Protein AF-A0A852ZSL6-F1 (afdb_monomer)

Solvent-accessible surface area (backbone atoms only — not comparable to full-atom values): 6422 Å² total; per-residue (Å²): 142,82,80,86,71,80,75,75,70,57,78,65,54,62,60,34,48,55,51,48,52,53,50,49,50,65,58,65,76,59,84,65,102,51,87,87,38,73,29,81,44,54,7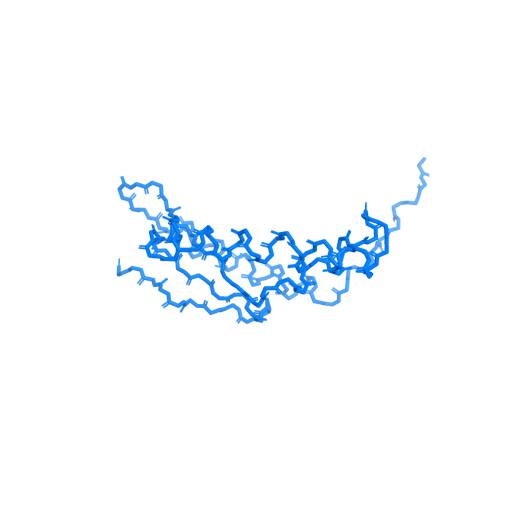0,86,67,65,74,52,68,78,52,14,75,81,68,60,46,58,66,63,40,48,50,50,39,60,73,47,47,50,60,50,48,52,50,44,47,70,74,64,34,51,72,82,69,26,54,30,30,37,36,43,70,41,71,84,61,64,42,80,79,38,74,71,134

Structure (mmCIF, N/CA/C/O backbone):
data_AF-A0A852ZSL6-F1
#
_entry.id   AF-A0A852ZSL6-F1
#
loop_
_atom_site.group_PDB
_atom_site.id
_atom_site.type_symbol
_atom_site.labe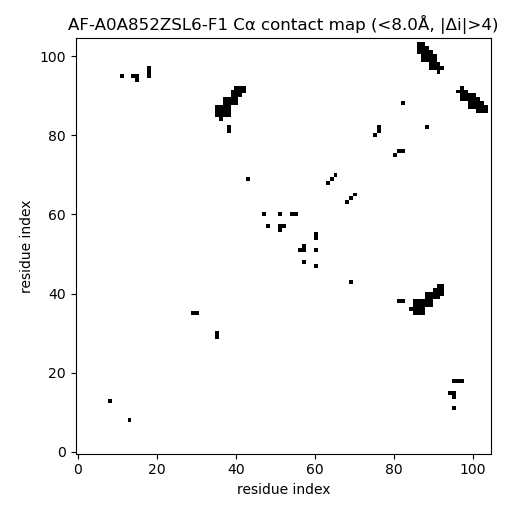l_atom_id
_atom_site.label_alt_id
_atom_site.label_comp_id
_atom_site.label_asym_id
_atom_site.label_entity_id
_atom_site.label_seq_id
_atom_site.pdbx_PDB_ins_code
_atom_site.Cartn_x
_atom_site.Cartn_y
_atom_site.Cartn_z
_atom_site.occupancy
_atom_site.B_iso_or_equiv
_atom_site.auth_seq_id
_atom_site.auth_comp_id
_atom_site.auth_asym_id
_atom_site.auth_atom_id
_atom_site.pdbx_PDB_model_num
ATOM 1 N N . MET A 1 1 ? 28.125 28.735 -1.390 1.00 43.44 1 MET A N 1
ATOM 2 C CA . MET A 1 1 ? 26.685 29.042 -1.260 1.00 43.44 1 MET A CA 1
ATOM 3 C C . MET A 1 1 ? 26.193 29.388 -2.649 1.00 43.44 1 MET A C 1
ATOM 5 O O . MET A 1 1 ? 26.533 30.449 -3.144 1.00 43.44 1 MET A O 1
ATOM 9 N N . GLY A 1 2 ? 25.538 28.455 -3.329 1.00 43.38 2 GLY A N 1
ATOM 10 C CA . GLY A 1 2 ? 25.132 28.640 -4.717 1.00 43.38 2 GLY A CA 1
ATOM 11 C C . GLY A 1 2 ? 24.135 27.565 -5.115 1.00 43.38 2 GLY A C 1
ATOM 12 O O . GLY A 1 2 ? 24.449 26.386 -4.998 1.00 43.38 2 GLY A O 1
ATOM 13 N N . HIS A 1 3 ? 22.969 28.033 -5.556 1.00 38.28 3 HIS A N 1
ATOM 14 C CA . HIS A 1 3 ? 21.944 27.323 -6.322 1.00 38.28 3 HIS A CA 1
ATOM 15 C C . HIS A 1 3 ? 21.211 26.187 -5.593 1.00 38.28 3 HIS A C 1
ATOM 17 O O . HIS A 1 3 ? 21.337 25.015 -5.925 1.00 38.28 3 HIS A O 1
ATOM 23 N N . GLY A 1 4 ? 20.359 26.566 -4.635 1.00 45.19 4 GLY A N 1
ATOM 24 C CA . GLY A 1 4 ? 19.105 25.843 -4.433 1.00 45.19 4 GLY A CA 1
ATOM 25 C C . GLY A 1 4 ? 18.164 26.253 -5.558 1.00 45.19 4 GLY A C 1
ATOM 26 O O . GLY A 1 4 ? 17.421 27.221 -5.418 1.00 45.19 4 GLY A O 1
ATOM 27 N N . GLU A 1 5 ? 18.282 25.605 -6.714 1.00 44.03 5 GLU A N 1
ATOM 28 C CA . GLU A 1 5 ? 17.258 25.709 -7.745 1.00 44.03 5 GLU A CA 1
ATOM 29 C C . GLU A 1 5 ? 15.968 25.176 -7.116 1.00 44.03 5 GLU A C 1
ATOM 31 O O . GLU A 1 5 ? 15.915 24.019 -6.701 1.00 44.03 5 GLU A O 1
ATOM 36 N N . SER A 1 6 ? 14.954 26.034 -6.960 1.00 52.56 6 SER A N 1
ATOM 37 C CA . SER A 1 6 ? 13.596 25.578 -6.665 1.00 52.56 6 SER A CA 1
ATOM 38 C C . SER A 1 6 ? 13.161 24.717 -7.840 1.00 52.56 6 SER A C 1
ATOM 40 O O . SER A 1 6 ? 12.637 25.226 -8.834 1.00 52.56 6 SER A O 1
ATOM 42 N N . GLU A 1 7 ? 13.427 23.417 -7.744 1.00 53.16 7 GLU A N 1
ATOM 43 C CA . GLU A 1 7 ? 12.873 22.416 -8.633 1.00 53.16 7 GLU A CA 1
ATOM 44 C C . GLU A 1 7 ? 11.359 22.552 -8.502 1.00 53.16 7 GLU A C 1
ATOM 46 O O . GLU A 1 7 ? 10.759 22.202 -7.484 1.00 53.16 7 GLU A O 1
ATOM 51 N N . THR A 1 8 ? 10.753 23.214 -9.488 1.00 59.59 8 THR A N 1
ATOM 52 C CA . THR A 1 8 ? 9.316 23.452 -9.492 1.00 59.59 8 THR A CA 1
ATOM 53 C C . THR A 1 8 ? 8.681 22.087 -9.627 1.00 59.59 8 THR A C 1
ATOM 55 O O . THR A 1 8 ? 8.692 21.492 -10.707 1.00 59.59 8 THR A O 1
ATOM 58 N N . LEU A 1 9 ? 8.200 21.556 -8.503 1.00 55.53 9 LEU A N 1
ATOM 59 C CA . LEU A 1 9 ? 7.552 20.265 -8.509 1.00 55.53 9 LEU A CA 1
ATOM 60 C C . LEU A 1 9 ? 6.355 20.353 -9.463 1.00 55.53 9 LEU A C 1
ATOM 62 O O . LEU A 1 9 ? 5.634 21.356 -9.472 1.00 55.53 9 LEU A O 1
ATOM 66 N N . PRO A 1 10 ? 6.152 19.338 -10.308 1.00 63.72 10 PRO A N 1
ATOM 67 C CA . PRO A 1 10 ? 5.039 19.334 -11.245 1.00 63.72 10 PRO A CA 1
ATOM 68 C C . PRO A 1 10 ? 3.710 19.496 -10.496 1.00 63.72 10 PRO A C 1
ATOM 70 O O . PRO A 1 10 ? 3.585 19.035 -9.366 1.00 63.72 10 PRO A O 1
ATOM 73 N N . ALA A 1 11 ? 2.708 20.115 -11.128 1.00 64.81 11 ALA A N 1
ATOM 74 C CA . ALA A 1 11 ? 1.439 20.498 -10.488 1.00 64.81 11 ALA A CA 1
ATOM 75 C C . ALA A 1 11 ? 0.744 19.363 -9.701 1.00 64.81 11 ALA A C 1
ATOM 77 O O . ALA A 1 11 ? 0.121 19.617 -8.674 1.00 64.81 11 ALA A O 1
ATOM 78 N N . TRP A 1 12 ? 0.925 18.104 -10.119 1.00 63.59 12 TRP A N 1
ATOM 79 C CA . TRP A 1 12 ? 0.398 16.931 -9.413 1.00 63.59 12 TRP A CA 1
ATOM 80 C C . TRP A 1 12 ? 1.020 16.704 -8.027 1.00 63.59 12 TRP A C 1
ATOM 82 O O . TRP A 1 12 ? 0.468 15.946 -7.241 1.00 63.59 12 TRP A O 1
ATOM 92 N N . ALA A 1 13 ? 2.167 17.307 -7.706 1.00 69.69 13 ALA A N 1
ATOM 93 C CA . ALA A 1 13 ? 2.846 17.119 -6.429 1.00 69.69 13 ALA A CA 1
ATOM 94 C C . ALA A 1 13 ? 2.097 17.779 -5.263 1.00 69.69 13 ALA A C 1
ATOM 96 O O . ALA A 1 13 ? 2.027 17.176 -4.196 1.00 69.69 13 ALA A O 1
ATOM 97 N N . GLY A 1 14 ? 1.512 18.965 -5.477 1.00 77.44 14 GLY A N 1
ATOM 98 C CA . GLY A 1 14 ? 0.698 19.653 -4.468 1.00 77.44 14 GLY A CA 1
ATOM 99 C C . GLY A 1 14 ? -0.612 18.914 -4.200 1.00 77.44 14 GLY A C 1
ATOM 100 O O . GLY A 1 14 ? -0.887 18.535 -3.067 1.00 77.44 14 GLY A O 1
ATOM 101 N N . GLU A 1 15 ? -1.354 18.594 -5.262 1.00 84.12 15 GLU A N 1
ATOM 102 C CA . GLU A 1 15 ? -2.614 17.840 -5.172 1.00 84.12 15 GLU A CA 1
ATOM 103 C C . GLU A 1 15 ? -2.404 16.450 -4.548 1.00 84.12 15 GLU A C 1
ATOM 105 O O . GLU A 1 15 ? -3.149 16.017 -3.671 1.00 84.12 15 GLU A O 1
ATOM 110 N N . ARG A 1 16 ? -1.321 15.761 -4.925 1.00 83.31 16 ARG A N 1
ATOM 111 C CA . ARG A 1 16 ? -0.963 14.473 -4.325 1.00 83.31 16 ARG A CA 1
ATOM 112 C C . ARG A 1 16 ? -0.578 14.602 -2.851 1.00 83.31 16 ARG A C 1
ATOM 114 O O . ARG A 1 16 ? -0.871 13.681 -2.095 1.00 83.31 16 ARG A O 1
ATOM 121 N N . ALA A 1 17 ? 0.095 15.676 -2.440 1.00 86.69 17 ALA A N 1
ATOM 122 C CA . ALA A 1 17 ? 0.457 15.880 -1.037 1.00 86.69 17 ALA A CA 1
ATOM 123 C C . ALA A 1 17 ? -0.796 16.011 -0.162 1.00 86.69 17 ALA A C 1
ATOM 125 O O . ALA A 1 17 ? -0.899 15.318 0.842 1.00 86.69 17 ALA A O 1
ATOM 126 N N . GLU A 1 18 ? -1.787 16.790 -0.600 1.00 89.88 18 GLU A N 1
ATOM 127 C CA . GLU A 1 18 ? -3.065 16.934 0.110 1.00 89.88 18 GLU A CA 1
ATOM 128 C C . GLU A 1 18 ? -3.818 15.601 0.232 1.00 89.88 18 GLU A C 1
ATOM 130 O O . GLU A 1 18 ? -4.331 15.254 1.299 1.00 89.88 18 GLU A O 1
ATOM 135 N N . VAL A 1 19 ? -3.853 14.816 -0.850 1.00 89.25 19 VAL A N 1
ATOM 136 C CA . VAL A 1 19 ? -4.458 13.476 -0.850 1.00 89.25 19 VAL A CA 1
ATOM 137 C C . VAL A 1 19 ? -3.753 12.548 0.142 1.00 89.25 19 VAL A C 1
ATOM 139 O O . VAL A 1 19 ? -4.417 11.826 0.890 1.00 89.25 19 VAL A O 1
ATOM 142 N N . LEU A 1 20 ? -2.419 12.564 0.164 1.00 89.31 20 LEU A N 1
ATOM 143 C CA . LEU A 1 20 ? -1.631 11.738 1.076 1.00 89.31 20 LEU A CA 1
ATOM 144 C C . LEU A 1 20 ? -1.784 12.168 2.533 1.00 89.31 20 LEU A C 1
ATOM 146 O O . LEU A 1 20 ? -1.922 11.291 3.380 1.00 89.31 20 LEU A O 1
ATOM 150 N N . ASP A 1 21 ? -1.812 13.468 2.824 1.00 92.62 21 ASP A N 1
ATOM 151 C CA . ASP A 1 21 ? -2.035 13.987 4.178 1.00 92.62 21 ASP A CA 1
ATOM 152 C C . ASP A 1 21 ? -3.403 13.558 4.705 1.00 92.62 21 ASP A C 1
ATOM 154 O O . ASP A 1 21 ? -3.523 13.057 5.826 1.00 92.62 21 ASP A O 1
ATOM 158 N N . ARG A 1 22 ? -4.442 13.666 3.869 1.00 90.44 22 ARG A N 1
ATOM 159 C CA . ARG A 1 22 ? -5.785 13.201 4.224 1.00 90.44 22 ARG A CA 1
ATOM 160 C C . ARG A 1 22 ? -5.806 11.704 4.513 1.00 90.44 22 ARG A C 1
ATOM 162 O O . ARG A 1 22 ? -6.386 11.279 5.509 1.00 90.44 22 ARG A O 1
ATOM 169 N N . LEU A 1 23 ? -5.190 10.905 3.643 1.00 90.44 23 LEU A N 1
ATOM 170 C CA . LEU A 1 23 ? -5.119 9.457 3.806 1.00 90.44 23 LEU A CA 1
ATOM 171 C C . LEU A 1 23 ? -4.332 9.069 5.065 1.00 90.44 23 LEU A C 1
ATOM 173 O O . LEU A 1 23 ? -4.754 8.180 5.798 1.00 90.44 23 LEU A O 1
ATOM 177 N N . ALA A 1 24 ? -3.216 9.748 5.330 1.00 91.69 24 ALA A N 1
ATOM 178 C CA . ALA A 1 24 ? -2.405 9.534 6.519 1.00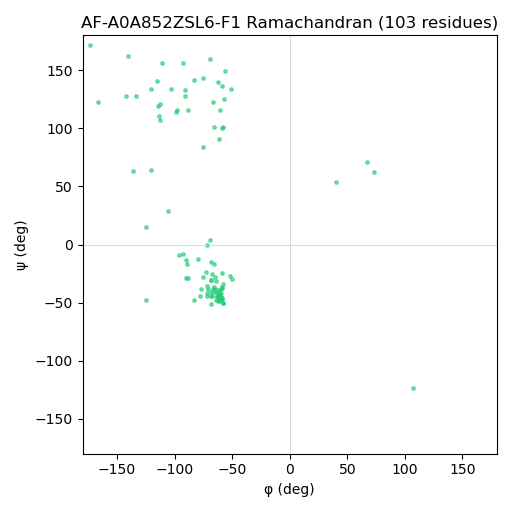 91.69 24 ALA A CA 1
ATOM 179 C C . ALA A 1 24 ? -3.197 9.832 7.796 1.00 91.69 24 ALA A C 1
ATOM 181 O O . ALA A 1 24 ? -3.156 9.018 8.713 1.00 91.69 24 ALA A O 1
ATOM 182 N N . GLY A 1 25 ? -3.967 10.926 7.828 1.00 92.38 25 GLY A N 1
ATOM 183 C CA . GLY A 1 25 ? -4.871 11.234 8.941 1.00 92.38 25 GLY A CA 1
ATOM 184 C C . GLY A 1 25 ? -5.893 10.121 9.186 1.00 92.38 25 GLY A C 1
ATOM 185 O O . GLY A 1 25 ? -5.974 9.591 10.288 1.00 92.38 25 GLY A O 1
ATOM 186 N N . LEU A 1 26 ? -6.590 9.675 8.132 1.00 90.62 26 LEU A N 1
ATOM 187 C CA . LEU A 1 26 ? -7.585 8.596 8.234 1.00 90.62 26 LEU A CA 1
ATOM 188 C C . LEU A 1 26 ? -7.002 7.276 8.761 1.00 90.62 26 LEU A C 1
ATOM 190 O O . LEU A 1 26 ? -7.687 6.535 9.464 1.00 90.62 26 LEU A O 1
ATOM 194 N N . LEU A 1 27 ? -5.761 6.952 8.392 1.00 91.50 27 LEU A N 1
ATOM 195 C CA . LEU A 1 27 ? -5.076 5.752 8.872 1.00 91.50 27 LEU A CA 1
ATOM 196 C C . LEU A 1 27 ? -4.560 5.922 10.308 1.00 91.50 27 LEU A C 1
ATOM 198 O O . LEU A 1 27 ? -4.613 4.967 11.079 1.00 91.50 27 LEU A O 1
ATOM 202 N N . ALA A 1 28 ? -4.061 7.110 10.660 1.00 91.06 28 ALA A N 1
ATOM 203 C CA . ALA A 1 28 ? -3.519 7.415 11.983 1.00 91.06 28 ALA A CA 1
ATOM 204 C C . ALA A 1 28 ? -4.595 7.431 13.077 1.00 91.06 28 ALA A C 1
ATOM 206 O O . ALA A 1 28 ? -4.309 7.044 14.205 1.00 91.06 28 ALA A O 1
ATOM 207 N N . ASP A 1 29 ? -5.830 7.797 12.731 1.00 91.88 29 ASP A N 1
ATOM 208 C CA . ASP A 1 29 ? -6.971 7.802 13.655 1.00 91.88 29 ASP A CA 1
ATOM 209 C C . ASP A 1 29 ? -7.472 6.386 14.022 1.00 91.88 29 ASP A C 1
ATOM 211 O O . ASP A 1 29 ? -8.437 6.232 14.773 1.00 91.88 29 ASP A O 1
ATOM 215 N N . ARG A 1 30 ? -6.858 5.318 13.489 1.00 89.44 30 ARG A N 1
ATOM 216 C CA . ARG A 1 30 ? -7.235 3.931 13.796 1.00 89.44 30 ARG A CA 1
ATOM 217 C C . ARG A 1 30 ? -6.438 3.387 14.979 1.00 89.44 30 ARG A C 1
ATOM 219 O O . ARG A 1 30 ? -5.214 3.314 14.937 1.00 89.44 30 ARG A O 1
ATOM 226 N N . GLU A 1 31 ? -7.156 2.844 15.960 1.00 89.19 31 GLU A N 1
ATOM 227 C CA . GLU A 1 31 ? -6.579 2.166 17.130 1.00 89.19 31 GLU A CA 1
ATOM 228 C C . GLU A 1 31 ? -7.043 0.696 17.247 1.00 89.19 31 GLU A C 1
ATOM 230 O O . GLU A 1 31 ? -7.751 0.331 18.189 1.00 89.19 31 GLU A O 1
ATOM 235 N N . PRO A 1 32 ? -6.693 -0.190 16.292 1.00 88.50 32 PRO A N 1
ATOM 236 C CA . PRO A 1 32 ? -6.971 -1.611 16.446 1.00 88.50 32 PRO A CA 1
ATOM 237 C C . PRO A 1 32 ? -6.093 -2.236 17.548 1.00 88.50 32 PRO A C 1
ATOM 239 O O . PRO A 1 32 ? -5.007 -1.738 17.848 1.00 88.50 32 PRO A O 1
ATOM 242 N N . PRO A 1 33 ? -6.488 -3.393 18.114 1.00 93.06 33 PRO A N 1
ATOM 243 C CA . PRO A 1 33 ? -5.714 -4.094 19.148 1.00 93.06 33 PRO A CA 1
ATOM 244 C C . PRO A 1 33 ? -4.396 -4.710 18.632 1.00 93.06 33 PRO A C 1
ATOM 246 O O . PRO A 1 33 ? -3.699 -5.416 19.359 1.00 93.06 33 PRO A O 1
ATOM 249 N N . HIS A 1 34 ? -4.059 -4.487 17.365 1.00 90.94 34 HIS A N 1
ATOM 250 C CA . HIS A 1 34 ? -2.846 -4.932 16.693 1.00 90.94 34 HIS A CA 1
ATOM 251 C C . HIS A 1 34 ? -2.345 -3.817 15.767 1.00 90.94 34 HIS A C 1
ATOM 253 O O . HIS A 1 34 ? -3.129 -2.946 15.406 1.00 90.94 34 HIS A O 1
ATOM 259 N N . PRO A 1 35 ? -1.078 -3.845 15.314 1.00 93.25 35 PRO A N 1
ATOM 260 C CA . PRO A 1 35 ? -0.621 -2.918 14.282 1.00 93.25 35 PRO A CA 1
ATOM 261 C C . PRO A 1 35 ? -1.560 -2.931 13.069 1.00 93.25 35 PRO A C 1
ATOM 263 O O . PRO A 1 35 ? -1.946 -4.011 12.606 1.00 93.25 35 PRO A O 1
ATOM 266 N N . LEU A 1 36 ? -1.923 -1.745 12.575 1.00 93.94 36 LEU A N 1
ATOM 267 C CA . LEU A 1 36 ? -2.788 -1.594 11.408 1.00 93.94 36 LEU A CA 1
ATOM 268 C C . LEU A 1 36 ? -2.070 -2.117 10.159 1.00 93.94 36 LEU A C 1
ATOM 270 O O . LEU A 1 36 ? -0.986 -1.647 9.803 1.00 93.94 36 LEU A O 1
ATOM 274 N N . ARG A 1 37 ? -2.675 -3.090 9.478 1.00 95.12 37 ARG A N 1
ATOM 275 C CA . ARG A 1 37 ? -2.161 -3.661 8.231 1.00 95.12 37 ARG A CA 1
ATOM 276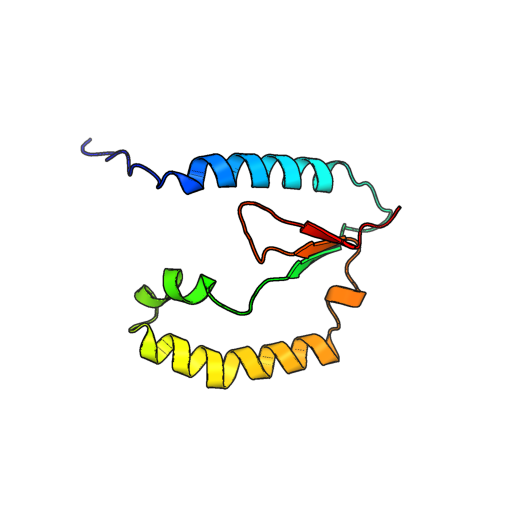 C C . ARG A 1 37 ? -2.876 -3.009 7.060 1.00 95.12 37 ARG A C 1
ATOM 278 O O . ARG A 1 37 ? -4.077 -3.188 6.885 1.00 95.12 37 ARG A O 1
ATOM 285 N N . VAL A 1 38 ? -2.126 -2.286 6.237 1.00 94.81 38 VAL A N 1
ATOM 286 C CA . VAL A 1 38 ? -2.660 -1.606 5.054 1.00 94.81 38 VAL A CA 1
ATOM 287 C C . VAL A 1 38 ? -2.094 -2.265 3.806 1.00 94.81 38 VAL A C 1
ATOM 289 O O . VAL A 1 38 ? -0.878 -2.300 3.614 1.00 94.81 38 VAL A O 1
ATOM 292 N N . ALA A 1 39 ? -2.968 -2.783 2.949 1.00 93.88 39 ALA A N 1
ATOM 293 C CA . ALA A 1 39 ? -2.594 -3.178 1.603 1.00 93.88 39 ALA A CA 1
ATOM 294 C C . ALA A 1 39 ? -2.808 -2.008 0.645 1.00 93.88 39 ALA A C 1
ATOM 296 O O . ALA A 1 39 ? -3.859 -1.370 0.638 1.00 93.88 39 ALA A O 1
ATOM 297 N N . VAL A 1 40 ? -1.802 -1.765 -0.188 1.00 91.06 40 VAL A N 1
ATOM 298 C CA . VAL A 1 40 ? -1.839 -0.767 -1.251 1.00 91.06 40 VAL A CA 1
ATOM 299 C C . VAL A 1 40 ? -1.780 -1.514 -2.574 1.00 91.06 40 VAL A C 1
ATOM 301 O O . VAL A 1 40 ? -0.763 -2.129 -2.897 1.00 91.06 40 VAL A O 1
ATOM 304 N N . ASP A 1 41 ? -2.884 -1.494 -3.308 1.00 88.00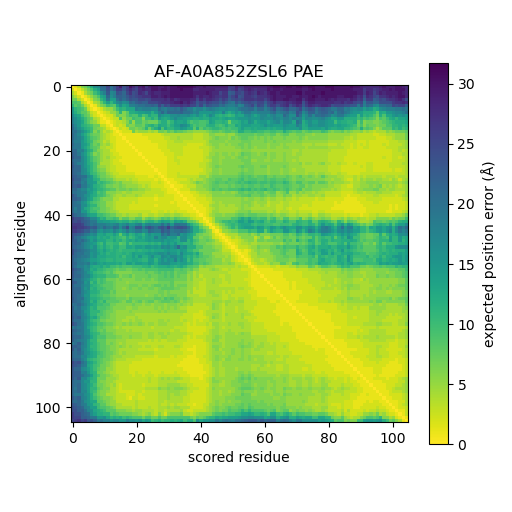 41 ASP A N 1
ATOM 305 C CA . ASP A 1 41 ? -3.016 -2.113 -4.621 1.00 88.00 41 ASP A CA 1
ATOM 306 C C . ASP A 1 41 ? -3.153 -1.036 -5.699 1.00 88.00 41 ASP A C 1
ATOM 308 O O . ASP A 1 41 ? -3.545 0.097 -5.433 1.00 88.00 41 ASP A O 1
ATOM 312 N N . GLY A 1 42 ? -2.805 -1.380 -6.928 1.00 78.19 42 GLY A N 1
ATOM 313 C CA . GLY A 1 42 ? -2.867 -0.483 -8.073 1.00 78.19 42 GLY A CA 1
ATOM 314 C C . GLY A 1 42 ? -2.551 -1.245 -9.358 1.00 78.19 42 GLY A C 1
ATOM 315 O O . GLY A 1 42 ? -2.158 -2.417 -9.302 1.00 78.19 42 GLY A O 1
ATOM 316 N N . PRO A 1 43 ? -2.720 -0.619 -10.532 1.00 71.06 43 PRO A N 1
ATOM 317 C CA . PRO A 1 43 ? -2.353 -1.208 -11.802 1.00 71.06 43 PRO A CA 1
ATOM 318 C C . PRO A 1 43 ? -0.870 -1.557 -11.728 1.00 71.06 43 PRO A C 1
ATOM 320 O O . PRO A 1 43 ? -0.028 -0.745 -11.350 1.00 71.06 43 PRO A O 1
ATOM 323 N N . GLY A 1 44 ? -0.567 -2.825 -11.999 1.00 62.25 44 GLY A N 1
ATOM 324 C CA . GLY A 1 44 ? 0.771 -3.372 -11.846 1.00 62.25 44 GLY A CA 1
ATOM 325 C C . GLY A 1 44 ? 1.774 -2.619 -12.711 1.00 62.25 44 GLY A C 1
ATOM 326 O O . GLY A 1 44 ? 1.900 -2.888 -13.902 1.00 62.25 44 GLY A O 1
ATOM 327 N N . GLY A 1 45 ? 2.512 -1.709 -12.083 1.00 56.78 45 GLY A N 1
ATOM 328 C CA . GLY A 1 45 ? 3.765 -1.200 -12.602 1.00 56.78 45 GLY A CA 1
ATOM 329 C C . GLY A 1 45 ? 3.625 -0.253 -13.780 1.00 56.78 45 GLY A C 1
ATOM 330 O O . GLY A 1 45 ? 4.194 -0.483 -14.829 1.00 56.78 45 GLY A O 1
ATOM 331 N N . ASP A 1 46 ? 2.979 0.877 -13.618 1.00 59.41 46 ASP A N 1
ATOM 332 C CA . ASP A 1 46 ? 3.388 2.088 -14.322 1.00 59.41 46 ASP A CA 1
ATOM 333 C C . ASP A 1 46 ? 4.441 2.848 -13.491 1.00 59.41 46 ASP A C 1
ATOM 335 O O . ASP A 1 46 ? 5.401 3.370 -14.038 1.00 59.41 46 ASP A O 1
ATOM 339 N N . GLY A 1 47 ? 4.451 2.751 -12.160 1.00 64.69 47 GLY A N 1
ATOM 340 C CA . GLY A 1 47 ? 5.504 3.356 -11.320 1.00 64.69 47 GLY A CA 1
ATOM 341 C C . GLY A 1 47 ? 6.968 3.032 -11.699 1.00 64.69 47 GLY A C 1
ATOM 342 O O . GLY A 1 47 ? 7.852 3.864 -11.473 1.00 64.69 47 GLY A O 1
ATOM 343 N N . TRP A 1 48 ? 7.251 1.881 -12.330 1.00 70.69 48 TRP A N 1
ATOM 344 C CA . TRP A 1 48 ? 8.621 1.514 -12.727 1.00 70.69 48 TRP A CA 1
ATOM 345 C C . TRP A 1 48 ? 9.190 2.404 -13.833 1.00 70.69 48 TRP A C 1
ATOM 347 O O . TRP A 1 48 ? 10.407 2.556 -13.900 1.00 70.69 48 TRP A O 1
ATOM 357 N N . TYR A 1 49 ? 8.368 3.034 -14.687 1.00 68.44 49 TYR A N 1
ATOM 358 C CA . TYR A 1 49 ? 8.913 3.886 -15.756 1.00 68.44 49 TYR A CA 1
ATOM 359 C C . TYR A 1 49 ? 9.634 5.111 -15.182 1.00 68.44 49 TYR A C 1
ATOM 361 O O . TYR A 1 49 ? 10.547 5.640 -15.817 1.00 68.44 49 TYR A O 1
ATOM 369 N N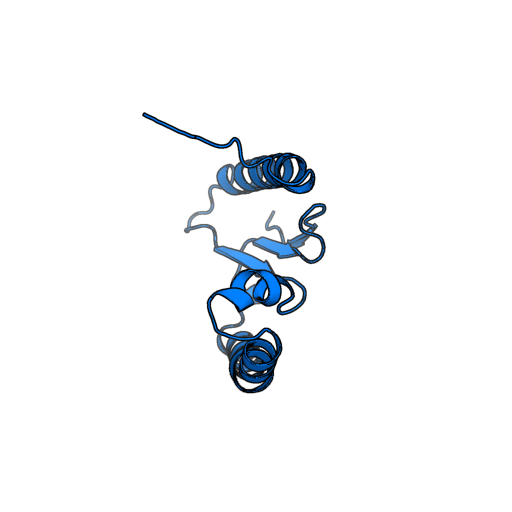 . ARG A 1 50 ? 9.223 5.561 -13.985 1.00 69.62 50 ARG A N 1
ATOM 370 C CA . ARG A 1 50 ? 9.827 6.690 -13.263 1.00 69.62 50 ARG A CA 1
ATOM 371 C C . ARG A 1 50 ? 11.197 6.326 -12.710 1.00 69.62 50 ARG A C 1
ATOM 373 O O . ARG A 1 50 ? 12.097 7.154 -12.717 1.00 69.62 50 ARG A O 1
ATOM 380 N N . THR A 1 51 ? 11.359 5.082 -12.268 1.00 68.88 51 THR A N 1
ATOM 381 C CA . THR A 1 51 ? 12.621 4.572 -11.725 1.00 68.88 51 THR A CA 1
ATOM 382 C C . THR A 1 51 ? 13.490 3.906 -12.788 1.00 68.88 51 THR A C 1
ATOM 384 O O . THR A 1 51 ? 14.652 3.626 -12.524 1.00 68.88 51 THR A O 1
ATOM 387 N N . ALA A 1 52 ? 12.982 3.697 -14.007 1.00 74.38 52 ALA A N 1
ATOM 388 C CA . ALA A 1 52 ? 13.686 2.987 -15.070 1.00 74.38 52 ALA A CA 1
ATOM 389 C C . ALA A 1 52 ? 15.041 3.603 -15.441 1.00 74.38 52 ALA A C 1
ATOM 391 O O . ALA A 1 52 ? 15.977 2.865 -15.736 1.00 74.38 52 ALA A O 1
ATOM 392 N N . ALA A 1 53 ? 15.161 4.934 -15.366 1.00 71.50 53 ALA A N 1
ATOM 393 C CA . ALA A 1 53 ? 16.422 5.642 -15.592 1.00 71.50 53 ALA A CA 1
ATOM 394 C C . ALA A 1 53 ? 17.536 5.206 -14.619 1.00 71.50 53 ALA A C 1
ATOM 396 O O . ALA A 1 53 ? 18.712 5.289 -14.955 1.00 71.50 53 ALA A O 1
ATOM 397 N N . LEU A 1 54 ? 17.176 4.688 -13.438 1.00 77.88 54 LEU A N 1
ATOM 398 C CA . LEU A 1 54 ? 18.115 4.166 -12.440 1.00 77.88 54 LEU A CA 1
ATOM 399 C C . LEU A 1 54 ? 18.604 2.744 -12.763 1.00 77.88 54 LEU A C 1
ATOM 401 O O . LEU A 1 54 ? 19.553 2.267 -12.149 1.00 77.88 54 LEU A O 1
ATOM 405 N N . PHE A 1 55 ? 17.965 2.050 -13.709 1.00 76.31 55 PHE A N 1
ATOM 406 C CA . PHE A 1 55 ? 18.178 0.620 -13.969 1.00 76.31 55 PHE A CA 1
ATOM 407 C C . PHE A 1 55 ? 18.564 0.305 -15.426 1.00 76.31 55 PHE A C 1
ATOM 409 O O . PHE A 1 55 ? 18.531 -0.862 -15.841 1.00 76.31 55 PHE A O 1
ATOM 416 N N . GLY A 1 56 ? 18.969 1.327 -16.187 1.00 83.00 56 GLY A N 1
ATOM 417 C CA . GLY A 1 56 ? 19.367 1.232 -17.591 1.00 83.00 56 GLY A CA 1
ATOM 418 C C . GLY A 1 56 ? 18.313 1.839 -18.515 1.00 83.00 56 GLY A C 1
ATOM 419 O O . GLY A 1 56 ? 17.965 3.009 -18.378 1.00 83.00 56 GLY A O 1
ATOM 420 N N . SER A 1 57 ? 17.817 1.053 -19.472 1.00 86.06 57 SER A N 1
ATOM 421 C CA . SER A 1 57 ? 16.746 1.477 -20.380 1.00 86.06 57 SER A CA 1
ATOM 422 C C . SER A 1 57 ? 15.363 1.082 -19.865 1.00 86.06 57 SER A C 1
ATOM 424 O O . SER A 1 57 ? 15.202 0.111 -19.118 1.00 86.06 57 SER A O 1
ATOM 426 N N . ARG A 1 58 ? 14.331 1.808 -20.312 1.00 85.12 58 ARG A N 1
ATOM 427 C CA . ARG A 1 58 ? 12.931 1.470 -20.013 1.00 85.12 58 ARG A CA 1
ATOM 428 C C . ARG A 1 58 ? 12.572 0.084 -20.532 1.00 85.12 58 ARG A C 1
ATOM 430 O O . ARG A 1 58 ? 11.875 -0.655 -19.848 1.00 85.12 58 ARG A O 1
ATOM 437 N N . GLU A 1 59 ? 13.087 -0.284 -21.695 1.00 86.88 59 GLU A N 1
ATOM 438 C CA . GLU A 1 59 ? 12.862 -1.573 -22.341 1.00 86.88 59 GLU A CA 1
ATOM 439 C C . GLU A 1 59 ? 13.440 -2.718 -21.502 1.00 86.88 59 GLU A C 1
ATOM 441 O O . GLU A 1 59 ? 12.727 -3.671 -21.202 1.00 86.88 59 GLU A O 1
ATOM 446 N N . ALA A 1 60 ? 14.686 -2.593 -21.031 1.00 87.00 60 ALA A N 1
ATOM 447 C CA . ALA A 1 60 ? 15.332 -3.624 -20.216 1.00 87.00 60 ALA A CA 1
ATOM 448 C C . ALA A 1 60 ? 14.694 -3.766 -18.823 1.00 87.00 60 ALA A C 1
ATOM 450 O O . ALA A 1 60 ? 14.709 -4.848 -18.228 1.00 87.00 60 ALA A O 1
ATOM 451 N N . VAL A 1 61 ? 14.157 -2.674 -18.269 1.00 87.25 61 VAL A N 1
ATOM 452 C CA . VAL A 1 61 ? 13.398 -2.706 -17.010 1.00 87.25 61 VAL A CA 1
ATOM 453 C C . VAL A 1 61 ? 12.046 -3.360 -17.229 1.00 87.25 61 VAL A C 1
ATOM 455 O O . VAL A 1 61 ? 11.675 -4.230 -16.447 1.00 87.25 61 VAL A O 1
ATOM 458 N N . ARG A 1 62 ? 11.348 -3.013 -18.314 1.00 86.75 62 ARG A N 1
ATOM 459 C CA . ARG A 1 62 ? 10.081 -3.643 -18.694 1.00 86.75 62 ARG A CA 1
ATOM 460 C C . ARG A 1 62 ? 10.245 -5.145 -18.895 1.00 86.75 62 ARG A C 1
ATOM 462 O O . ARG A 1 62 ? 9.450 -5.909 -18.360 1.00 86.75 62 ARG A O 1
ATOM 469 N N . GLU A 1 63 ? 11.277 -5.566 -19.621 1.00 89.56 63 GLU A N 1
ATOM 470 C CA . GLU A 1 63 ? 11.577 -6.979 -19.858 1.00 89.56 63 GLU A CA 1
ATOM 471 C C . GLU A 1 63 ? 11.787 -7.729 -18.537 1.00 89.56 63 GLU A C 1
ATOM 473 O O . GLU A 1 63 ? 11.115 -8.725 -18.279 1.00 89.56 63 GLU A O 1
ATOM 478 N N . ARG A 1 64 ? 12.635 -7.204 -17.641 1.00 87.19 64 ARG A N 1
ATOM 479 C CA . ARG A 1 64 ? 12.844 -7.787 -16.304 1.00 87.19 64 ARG A CA 1
ATOM 480 C C . ARG A 1 64 ? 11.576 -7.780 -15.451 1.00 87.19 64 ARG A C 1
ATOM 482 O O . ARG A 1 64 ? 11.324 -8.741 -14.723 1.00 87.19 64 ARG A O 1
ATOM 489 N N . TYR A 1 65 ? 10.782 -6.715 -15.529 1.00 87.06 65 TYR A N 1
ATOM 490 C CA . TYR A 1 65 ? 9.528 -6.584 -14.794 1.00 87.06 65 TYR A CA 1
ATOM 491 C C . TYR A 1 65 ? 8.535 -7.672 -15.215 1.00 87.06 65 TYR A C 1
ATOM 493 O O . TYR A 1 65 ? 8.018 -8.397 -14.367 1.00 87.06 65 TYR A O 1
ATOM 501 N N . VAL A 1 66 ? 8.357 -7.862 -16.524 1.00 88.62 66 VAL A N 1
ATOM 502 C CA . VAL A 1 66 ? 7.476 -8.895 -17.083 1.00 88.62 66 VAL A CA 1
ATOM 503 C C . VAL A 1 66 ? 8.011 -10.301 -16.822 1.00 88.62 66 VAL A C 1
ATOM 505 O O . VAL A 1 66 ? 7.248 -11.172 -16.421 1.00 88.62 66 VAL A O 1
ATOM 508 N N . ALA A 1 67 ? 9.309 -10.538 -17.012 1.00 92.38 67 ALA A N 1
ATOM 509 C CA . ALA A 1 67 ? 9.879 -11.880 -16.918 1.00 92.38 67 ALA A CA 1
ATOM 510 C C . ALA A 1 67 ? 10.035 -12.386 -15.474 1.00 92.38 67 ALA A C 1
ATOM 512 O O . ALA A 1 67 ? 10.034 -13.594 -15.247 1.00 92.38 67 ALA A O 1
ATOM 513 N N . ARG A 1 68 ? 10.202 -11.487 -14.493 1.00 89.62 68 ARG A N 1
ATOM 514 C CA . ARG A 1 68 ? 10.541 -11.863 -13.110 1.00 89.62 68 ARG A CA 1
ATOM 515 C C . ARG A 1 68 ? 9.5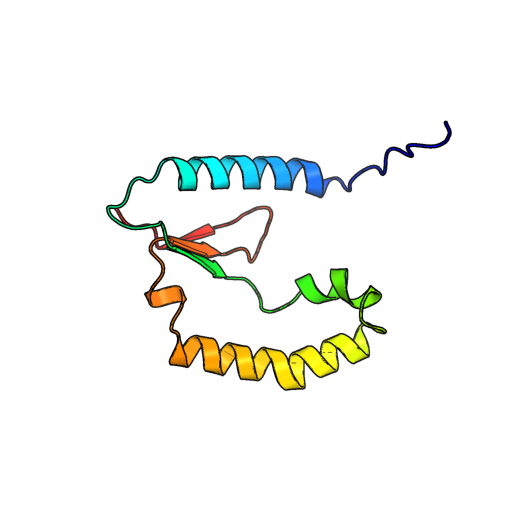69 -11.323 -12.070 1.00 89.62 68 ARG A C 1
ATOM 517 O O . ARG A 1 68 ? 9.151 -12.081 -11.196 1.00 89.62 68 ARG A O 1
ATOM 524 N N . TYR A 1 69 ? 9.227 -10.036 -12.140 1.00 86.38 69 TYR A N 1
ATOM 525 C CA . TYR A 1 69 ? 8.440 -9.388 -11.089 1.00 86.38 69 TYR A CA 1
ATOM 526 C C . TYR A 1 69 ? 6.957 -9.719 -11.179 1.00 86.38 69 TYR A C 1
ATOM 528 O O . TYR A 1 69 ? 6.392 -10.072 -10.153 1.00 86.38 69 TYR A O 1
ATOM 536 N N . LEU A 1 70 ? 6.343 -9.690 -12.366 1.00 88.62 70 LEU A N 1
ATOM 537 C CA . LEU A 1 70 ? 4.928 -10.051 -12.506 1.00 88.62 70 LEU A CA 1
ATOM 538 C C . LEU A 1 70 ? 4.658 -11.511 -12.087 1.00 88.62 70 LEU A C 1
ATOM 540 O O . LEU A 1 70 ? 3.805 -11.714 -11.228 1.00 88.62 70 LEU A O 1
ATOM 544 N N . PRO A 1 71 ? 5.414 -12.532 -12.547 1.00 93.25 71 PRO A N 1
ATOM 545 C CA . PRO A 1 71 ? 5.205 -13.907 -12.089 1.00 93.25 71 PRO A CA 1
ATOM 546 C C . PRO A 1 71 ? 5.436 -14.079 -10.583 1.00 93.25 71 PRO A C 1
ATOM 548 O O . PRO A 1 71 ? 4.671 -14.763 -9.907 1.00 93.25 71 PRO A O 1
ATOM 551 N N . GLY A 1 72 ? 6.474 -13.435 -10.037 1.00 92.69 72 GLY A N 1
ATOM 552 C CA . GLY A 1 72 ? 6.741 -13.450 -8.599 1.00 92.69 72 GLY A CA 1
ATOM 553 C C . GLY A 1 72 ? 5.642 -12.762 -7.786 1.00 92.69 72 GLY A C 1
ATOM 554 O O . GLY A 1 72 ? 5.271 -13.248 -6.720 1.00 92.69 72 GLY A O 1
ATOM 555 N N . GLN A 1 73 ? 5.085 -11.665 -8.299 1.00 90.50 73 GLN A N 1
ATOM 556 C CA . GLN A 1 73 ? 3.970 -10.942 -7.696 1.00 90.50 73 GLN A CA 1
ATOM 557 C C . GLN A 1 73 ? 2.696 -11.787 -7.694 1.00 90.50 73 GLN A C 1
ATOM 559 O O . GLN A 1 73 ? 2.005 -11.817 -6.679 1.00 90.50 73 GLN A O 1
ATOM 564 N N . GLU A 1 74 ? 2.411 -12.515 -8.773 1.00 92.12 74 GLU A N 1
ATOM 565 C CA . GLU A 1 74 ? 1.284 -13.451 -8.818 1.00 92.12 74 GLU A CA 1
ATOM 566 C C . GLU A 1 74 ? 1.457 -14.588 -7.800 1.00 92.12 74 GLU A C 1
ATOM 568 O O . GLU A 1 74 ? 0.543 -14.868 -7.021 1.00 92.12 74 GLU A O 1
ATOM 573 N N . LEU A 1 75 ? 2.655 -15.180 -7.701 1.00 95.62 75 LEU A N 1
ATOM 574 C CA . LEU A 1 75 ? 2.955 -16.176 -6.663 1.00 95.62 75 LEU A CA 1
ATOM 575 C C . LEU A 1 75 ? 2.782 -15.601 -5.250 1.00 95.62 75 LEU A C 1
ATOM 577 O O . LEU A 1 75 ? 2.154 -16.235 -4.401 1.00 95.62 75 LEU A O 1
ATOM 581 N N . TYR A 1 76 ? 3.288 -14.393 -4.998 1.00 93.19 76 TYR A N 1
ATOM 582 C CA . TYR A 1 76 ? 3.127 -13.701 -3.720 1.00 93.19 76 TYR A CA 1
ATOM 583 C C . TYR A 1 76 ? 1.651 -13.444 -3.391 1.00 93.19 76 TYR A C 1
ATOM 585 O O . TYR A 1 76 ? 1.220 -13.723 -2.274 1.00 93.19 76 TYR A O 1
ATOM 593 N N . ARG A 1 77 ? 0.850 -12.982 -4.358 1.00 92.69 77 ARG A N 1
ATOM 594 C CA . ARG A 1 77 ? -0.594 -12.767 -4.183 1.00 92.69 77 ARG A CA 1
ATOM 595 C C . ARG A 1 77 ? -1.305 -14.056 -3.781 1.00 92.69 77 ARG A C 1
ATOM 597 O O . ARG A 1 77 ? -2.063 -14.046 -2.816 1.00 92.69 77 ARG A O 1
ATOM 604 N N . VAL A 1 78 ? -1.008 -15.169 -4.450 1.00 95.50 78 VAL A N 1
ATOM 605 C CA . VAL A 1 78 ? -1.625 -16.474 -4.158 1.00 95.50 78 VAL A CA 1
ATOM 606 C C . VAL A 1 78 ? -1.198 -17.024 -2.794 1.00 95.50 78 VAL A C 1
ATOM 608 O O . VAL A 1 78 ? -2.035 -17.531 -2.041 1.00 95.50 78 VAL A O 1
ATOM 611 N N . GLN A 1 79 ? 0.095 -16.946 -2.471 1.00 96.88 79 GLN A N 1
ATOM 612 C CA . GLN A 1 79 ? 0.661 -17.575 -1.274 1.00 96.88 79 GLN A CA 1
ATOM 613 C C . GLN A 1 79 ? 0.483 -16.720 -0.018 1.00 96.88 79 GLN A C 1
ATOM 615 O O . GLN A 1 79 ? 0.065 -17.212 1.031 1.00 96.88 79 GLN A O 1
ATOM 620 N N . ALA A 1 80 ? 0.809 -15.432 -0.110 1.00 95.62 80 ALA A N 1
ATOM 621 C CA . ALA A 1 80 ? 0.773 -14.514 1.017 1.00 95.62 80 ALA A CA 1
ATOM 622 C C . ALA A 1 80 ? -0.586 -13.829 1.187 1.00 95.62 80 ALA A C 1
ATOM 624 O O . ALA A 1 80 ? -0.830 -13.286 2.263 1.00 95.62 80 ALA A O 1
ATOM 625 N N . ARG A 1 81 ? -1.456 -13.852 0.166 1.00 94.31 81 ARG A N 1
ATOM 626 C CA . ARG A 1 81 ? -2.819 -13.290 0.205 1.00 94.31 81 ARG A CA 1
ATOM 627 C C . ARG A 1 81 ? -2.891 -11.944 0.943 1.00 94.31 81 ARG A C 1
ATOM 629 O O . ARG A 1 81 ? -3.625 -11.811 1.919 1.00 94.31 81 ARG A O 1
ATOM 636 N N . PRO A 1 82 ? -2.073 -10.955 0.545 1.00 93.12 82 PRO A N 1
ATOM 637 C CA . PRO A 1 82 ? -1.910 -9.724 1.313 1.00 93.12 82 PRO A CA 1
ATOM 638 C C . PRO A 1 82 ? -3.200 -8.902 1.395 1.00 93.12 82 PRO A C 1
ATOM 640 O O . PRO A 1 82 ? -3.425 -8.259 2.412 1.00 93.12 82 PRO A O 1
ATOM 643 N N . LEU A 1 83 ? -4.049 -8.953 0.360 1.00 92.88 83 LEU A N 1
ATOM 644 C CA . LEU A 1 83 ? -5.339 -8.257 0.348 1.00 92.88 83 LEU A CA 1
ATOM 645 C C . LEU A 1 83 ? -6.310 -8.848 1.378 1.00 92.88 83 LEU A C 1
ATOM 647 O O . LEU A 1 83 ? -6.986 -8.095 2.063 1.00 92.88 83 LEU A O 1
ATOM 651 N N . ASP A 1 84 ? -6.309 -10.173 1.548 1.00 94.00 84 ASP A N 1
ATOM 652 C CA . ASP A 1 84 ? -7.167 -10.867 2.519 1.00 94.00 84 ASP A CA 1
ATOM 653 C C . ASP A 1 84 ? -6.707 -10.650 3.970 1.00 94.00 84 ASP A C 1
ATOM 655 O O . ASP A 1 84 ? -7.474 -10.833 4.910 1.00 94.00 84 ASP A O 1
ATOM 659 N N . ARG A 1 85 ? -5.422 -10.333 4.167 1.00 93.25 85 ARG A N 1
ATOM 660 C CA . ARG A 1 85 ? -4.803 -10.167 5.493 1.00 93.25 85 ARG A CA 1
ATOM 661 C C . ARG A 1 85 ? -4.751 -8.721 5.968 1.00 93.25 85 ARG A C 1
ATOM 663 O O . ARG A 1 85 ? -4.331 -8.483 7.101 1.00 93.25 85 ARG A O 1
ATOM 670 N N . ALA A 1 86 ? -5.074 -7.772 5.098 1.00 95.31 86 ALA A N 1
ATOM 671 C CA . ALA A 1 86 ? -5.041 -6.363 5.429 1.00 95.31 86 ALA A CA 1
ATOM 672 C C . ALA A 1 86 ? -6.332 -5.944 6.128 1.00 95.31 86 ALA A C 1
ATOM 674 O O . ALA A 1 86 ? -7.424 -6.359 5.751 1.00 95.31 86 ALA A O 1
ATOM 675 N N . ASP A 1 87 ? -6.189 -5.070 7.116 1.00 94.88 87 ASP A N 1
ATOM 676 C CA . ASP A 1 87 ? -7.323 -4.422 7.760 1.00 94.88 87 ASP A CA 1
ATOM 677 C C . ASP A 1 87 ? -7.930 -3.406 6.789 1.00 94.88 87 ASP A C 1
ATOM 679 O O . ASP A 1 87 ? -9.140 -3.347 6.623 1.00 94.88 87 ASP A O 1
ATOM 683 N N . VAL A 1 88 ? -7.088 -2.659 6.071 1.00 94.62 88 VAL A N 1
ATOM 684 C CA . VAL A 1 88 ? -7.504 -1.683 5.056 1.00 94.62 88 VAL A CA 1
ATOM 685 C C . VAL A 1 88 ? -6.904 -2.045 3.703 1.00 94.62 88 VAL A C 1
ATOM 687 O O . VAL A 1 88 ? -5.701 -2.293 3.603 1.00 94.62 88 VAL A O 1
ATOM 690 N N . VAL A 1 89 ? -7.717 -2.014 2.646 1.00 94.50 89 VAL A N 1
ATOM 691 C CA . VAL A 1 89 ? -7.248 -2.157 1.259 1.00 94.50 89 VAL A CA 1
ATOM 692 C C . VAL A 1 89 ? -7.495 -0.859 0.506 1.00 94.50 89 VAL A C 1
ATOM 694 O O . VAL A 1 89 ? -8.640 -0.437 0.334 1.00 94.50 89 VAL A O 1
ATOM 697 N N . LEU A 1 90 ? -6.412 -0.255 0.027 1.00 92.62 90 LEU A N 1
ATOM 698 C CA . LEU A 1 90 ? -6.419 0.953 -0.785 1.00 92.62 90 LEU A CA 1
ATOM 699 C C . LEU A 1 90 ? -6.165 0.610 -2.250 1.00 92.62 90 LEU A C 1
ATOM 701 O O . LEU A 1 90 ? -5.236 -0.127 -2.571 1.00 92.62 90 LEU A O 1
ATOM 705 N N . ASP A 1 91 ? -6.969 1.186 -3.127 1.00 90.25 91 ASP A N 1
ATOM 706 C CA . ASP A 1 91 ? -6.781 1.215 -4.568 1.00 90.25 91 ASP A CA 1
ATOM 707 C C . ASP A 1 91 ? -6.159 2.550 -4.973 1.00 90.25 91 ASP A C 1
ATOM 709 O O . ASP A 1 91 ? -6.772 3.608 -4.827 1.00 90.25 91 ASP A O 1
ATOM 713 N N . LEU A 1 92 ? -4.930 2.488 -5.473 1.00 86.94 92 LEU A N 1
ATOM 714 C CA . LEU A 1 92 ? -4.158 3.609 -5.995 1.00 86.94 92 LEU A CA 1
ATOM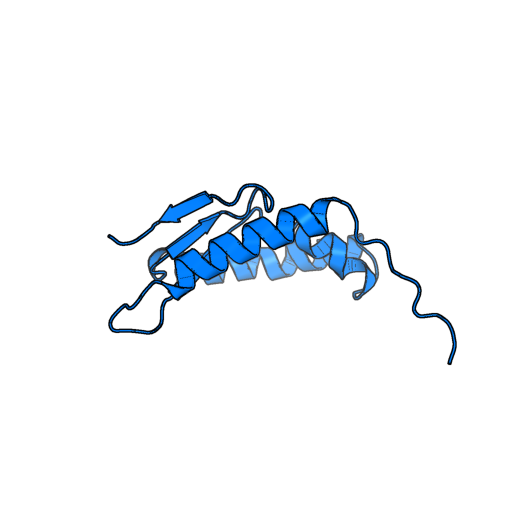 715 C C . LEU A 1 92 ? -4.074 3.590 -7.526 1.00 86.94 92 LEU A C 1
ATOM 717 O O . LEU A 1 92 ? -3.088 4.069 -8.087 1.00 86.94 92 LEU A O 1
ATOM 721 N N . ALA A 1 93 ? -5.080 3.042 -8.217 1.00 86.88 93 ALA A N 1
ATOM 722 C CA . ALA A 1 93 ? -5.138 3.109 -9.675 1.00 86.88 93 ALA A CA 1
ATOM 723 C C . ALA A 1 93 ? -5.149 4.528 -10.231 1.00 86.88 93 ALA A C 1
ATOM 725 O O . ALA A 1 93 ? -4.486 4.798 -11.231 1.00 86.88 93 ALA A O 1
ATOM 726 N N . ASP A 1 94 ? -5.835 5.433 -9.544 1.00 86.12 94 ASP A N 1
ATOM 727 C CA . ASP A 1 94 ? -5.666 6.865 -9.722 1.00 86.12 94 ASP A CA 1
ATOM 728 C C . ASP A 1 94 ? -5.037 7.433 -8.438 1.00 86.12 94 ASP A C 1
ATOM 730 O O . ASP A 1 94 ? -5.708 7.513 -7.407 1.00 86.12 94 ASP A O 1
ATOM 734 N N . PRO A 1 95 ? -3.749 7.822 -8.446 1.00 80.75 95 PRO A N 1
ATOM 735 C CA . PRO A 1 95 ? -3.077 8.318 -7.248 1.00 80.75 95 PRO A CA 1
ATOM 736 C C . PRO A 1 95 ? -3.598 9.682 -6.773 1.00 80.75 95 PRO A C 1
ATOM 738 O O . PRO A 1 95 ? -3.298 10.067 -5.644 1.00 80.75 95 PRO A O 1
ATOM 741 N N . LEU A 1 96 ? -4.347 10.414 -7.605 1.00 86.06 96 LEU A N 1
ATOM 742 C CA . LEU A 1 96 ? -5.037 11.645 -7.205 1.00 86.06 96 LEU A CA 1
ATOM 743 C C . LEU A 1 96 ? -6.453 11.358 -6.689 1.00 86.06 96 LEU A C 1
ATOM 745 O O . LEU A 1 96 ? -7.079 12.217 -6.071 1.00 86.06 96 LEU A O 1
ATOM 749 N N . ARG A 1 97 ? -6.965 10.145 -6.917 1.00 87.44 97 ARG A N 1
ATOM 750 C CA . ARG A 1 97 ? -8.295 9.702 -6.490 1.00 87.44 97 ARG A CA 1
ATOM 751 C C . ARG A 1 97 ? -8.230 8.293 -5.895 1.00 87.44 97 ARG A C 1
ATOM 753 O O . ARG A 1 97 ? -8.830 7.371 -6.450 1.00 87.44 97 ARG A O 1
ATOM 760 N N . PRO A 1 98 ? -7.509 8.109 -4.773 1.00 89.12 98 PRO A N 1
ATOM 761 C CA . PRO A 1 98 ? -7.422 6.813 -4.124 1.00 89.12 98 PRO A CA 1
ATOM 762 C C . PRO A 1 98 ? -8.805 6.363 -3.654 1.00 89.12 98 PRO A C 1
ATOM 764 O O . PRO A 1 98 ? -9.584 7.160 -3.125 1.00 89.12 98 PRO A O 1
ATOM 767 N N . ALA A 1 99 ? -9.095 5.076 -3.808 1.00 89.31 99 ALA A N 1
ATOM 768 C CA . ALA A 1 99 ? -10.338 4.485 -3.336 1.00 89.31 99 ALA A CA 1
ATOM 769 C C . ALA A 1 99 ? -10.064 3.466 -2.231 1.00 89.31 99 ALA A C 1
ATOM 771 O O . ALA A 1 99 ? -9.116 2.689 -2.288 1.00 89.31 99 ALA A O 1
ATOM 772 N N . VAL A 1 100 ? -10.920 3.443 -1.218 1.00 90.25 100 VAL A N 1
ATOM 773 C CA . VAL A 1 100 ? -10.886 2.411 -0.183 1.00 90.25 100 VAL A CA 1
ATOM 774 C C . VAL A 1 100 ? -11.746 1.243 -0.659 1.00 90.25 100 VAL A C 1
ATOM 776 O O . VAL A 1 100 ? -12.949 1.402 -0.849 1.00 90.25 100 VAL A O 1
ATOM 779 N N . ARG A 1 101 ? -11.139 0.072 -0.878 1.00 90.25 101 ARG A N 1
ATOM 780 C CA . ARG A 1 101 ? -11.854 -1.155 -1.282 1.00 90.25 101 ARG A CA 1
ATOM 781 C C . ARG A 1 101 ? -12.314 -1.986 -0.090 1.00 90.25 101 ARG A C 1
ATOM 783 O O . ARG A 1 101 ? -13.304 -2.701 -0.191 1.00 90.25 101 ARG A O 1
ATOM 790 N N . HIS A 1 102 ? -11.584 -1.902 1.014 1.00 89.69 102 HIS A N 1
ATOM 791 C CA . HIS A 1 102 ? -11.932 -2.546 2.270 1.00 89.69 102 HIS A CA 1
ATOM 792 C C . HIS A 1 102 ? -11.557 -1.610 3.411 1.00 89.69 102 HIS A C 1
ATOM 794 O O . HIS A 1 102 ? -10.420 -1.134 3.472 1.00 89.69 102 HIS A O 1
ATOM 800 N N . TRP A 1 103 ? -12.520 -1.356 4.287 1.00 86.69 103 TRP A N 1
ATOM 801 C CA . TRP A 1 103 ? -12.336 -0.651 5.544 1.00 86.69 103 TRP A CA 1
ATOM 802 C C . TRP A 1 103 ? -13.065 -1.465 6.609 1.00 86.69 10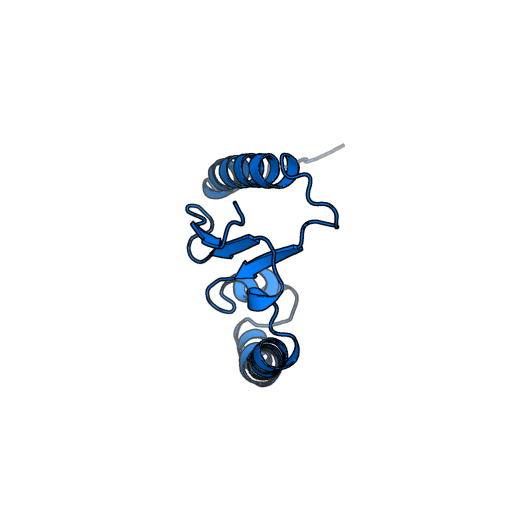3 TRP A C 1
ATOM 804 O O . TRP A 1 103 ? -14.231 -1.794 6.387 1.00 86.69 103 TRP A O 1
ATOM 814 N N . PRO A 1 104 ? -12.418 -1.828 7.721 1.00 77.75 104 PRO A N 1
ATOM 815 C CA . PRO A 1 104 ? -13.111 -2.494 8.804 1.00 77.75 104 PRO A CA 1
ATOM 816 C C . PRO A 1 104 ? -13.958 -1.457 9.548 1.00 77.75 104 PRO A C 1
ATOM 818 O O . PRO A 1 104 ? -13.519 -0.312 9.704 1.00 77.75 104 PRO A O 1
ATOM 821 N N . ASP A 1 105 ? -15.145 -1.861 10.000 1.00 67.00 105 ASP A N 1
ATOM 822 C CA . ASP A 1 105 ? -16.018 -1.021 10.832 1.00 67.00 105 ASP A CA 1
ATOM 823 C C . ASP A 1 105 ? -15.294 -0.478 12.092 1.00 67.00 105 ASP A C 1
ATOM 825 O O . ASP A 1 105 ? -14.283 -1.071 12.558 1.00 67.00 105 ASP A O 1
#

Nearest PDB structures (foldseek):
  2p5t-assembly3_F  TM=3.968E-01  e=3.782E+00  Streptococcus pneumoniae

pLDDT: mean 82.52, std 14.09, range [38.28, 96.88]

Secondary structure (DSSP, 8-state):
----------THHHHHHHHHHHHHHHHHT---SS---EEEE-STTSTHHHHGGGSS-HHHHHHHIIIIIHHHHHHHHHHH-HHHH-SEEEE-SSTTS-EEEE---

Sequence (105 aa):
MGHGESETLPAWAGERAEVLDRLAGLLADREPPHPLRVAVDGPGGDGWYRTAALFGSREAVRERYVARYLPGQELYRVQARPLDRADVVLDLADPLRPAVRHWPD

Radius of gyration: 17.5 Å; Cα contacts (8 Å, |Δi|>4): 84; chains: 1; bounding box: 43×47×42 Å

Mean predicted aligned error: 7.86 Å

Foldseek 3Di:
DDDPDPPPPPPVVVLLVVVVVVVCVVLVPDDDPDPAQEAEDEDPDPVVCVVCVVVDHPVVSVVCCVVPVVVVVVVCCVPVVSVVVGQWYWYVNPSSDIDTPHHDD

Organism: NCBI:txid446787